Protein AF-A0A1S3DK79-F1 (afdb_monomer_lite)

Structure (mmCIF, N/CA/C/O backbone):
data_AF-A0A1S3DK79-F1
#
_entry.id   AF-A0A1S3DK79-F1
#
loop_
_atom_site.group_PDB
_atom_site.id
_atom_site.type_symbol
_atom_site.label_atom_id
_atom_site.label_alt_id
_atom_site.label_comp_id
_atom_site.label_asym_id
_atom_site.label_entity_id
_atom_site.label_seq_id
_atom_site.pdbx_PDB_ins_code
_atom_site.Cartn_x
_atom_site.Cartn_y
_atom_site.Cartn_z
_atom_site.occupancy
_atom_site.B_iso_or_equiv
_atom_site.auth_seq_i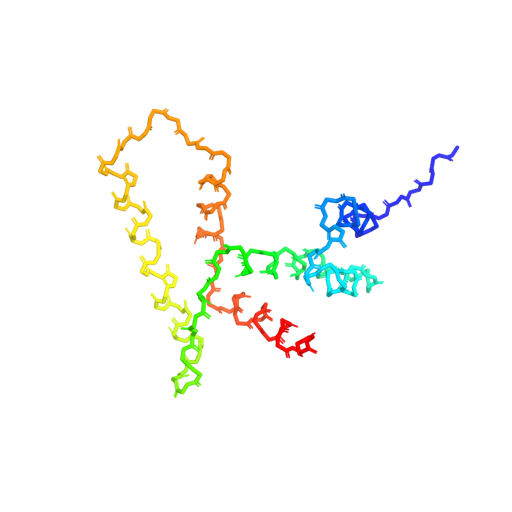d
_atom_site.auth_comp_id
_atom_site.auth_asym_id
_atom_site.auth_atom_id
_atom_site.pdbx_PDB_model_num
ATOM 1 N N . ASN A 1 1 ? -16.294 32.290 10.625 1.00 52.38 1 ASN A N 1
ATOM 2 C CA . ASN A 1 1 ? -15.578 31.137 11.208 1.00 52.38 1 ASN A CA 1
ATOM 3 C C . ASN A 1 1 ? -15.862 29.898 10.388 1.00 52.38 1 ASN A C 1
ATOM 5 O O . ASN A 1 1 ? -16.936 29.332 10.523 1.00 52.38 1 ASN A O 1
ATOM 9 N N . THR A 1 2 ? -14.946 29.505 9.506 1.00 62.03 2 THR A N 1
ATOM 10 C CA . THR A 1 2 ? -14.984 28.175 8.888 1.00 62.03 2 THR A CA 1
ATOM 11 C C . THR A 1 2 ? -14.626 27.133 9.954 1.00 62.03 2 THR A C 1
ATOM 13 O O . THR A 1 2 ? -13.652 27.339 10.685 1.00 62.03 2 THR A O 1
ATOM 16 N N . PRO A 1 3 ? -15.409 26.052 10.113 1.00 76.69 3 PRO A N 1
ATOM 17 C CA . PRO A 1 3 ? -15.069 24.995 11.058 1.00 76.69 3 PRO A CA 1
ATOM 18 C C . PRO A 1 3 ? -13.734 24.354 10.654 1.00 76.69 3 PRO A C 1
ATOM 20 O O . PRO A 1 3 ? -13.506 24.069 9.478 1.00 76.69 3 PRO A O 1
ATOM 23 N N . ARG A 1 4 ? -12.829 24.154 11.622 1.00 82.69 4 ARG A N 1
ATOM 24 C CA . ARG A 1 4 ? -11.588 23.402 11.396 1.00 82.69 4 ARG A CA 1
ATOM 25 C C . ARG A 1 4 ? -11.928 21.917 11.375 1.00 82.69 4 ARG A C 1
ATOM 27 O O . ARG A 1 4 ? -12.227 21.353 12.421 1.00 82.69 4 ARG A O 1
ATOM 34 N N . ILE A 1 5 ? -11.882 21.323 10.192 1.00 88.56 5 ILE A N 1
ATOM 35 C CA . ILE A 1 5 ? -11.993 19.877 9.995 1.00 88.56 5 ILE A CA 1
ATOM 36 C C . ILE A 1 5 ? -10.609 19.231 10.095 1.00 88.56 5 ILE A C 1
ATOM 38 O O . ILE A 1 5 ? -9.620 19.794 9.614 1.00 88.56 5 ILE A O 1
ATOM 42 N N . SER A 1 6 ? -10.523 18.080 10.760 1.00 93.50 6 SER A N 1
ATOM 43 C CA . SER A 1 6 ? -9.284 17.302 10.838 1.00 93.50 6 SER A CA 1
ATOM 44 C C . SER A 1 6 ? -8.989 16.637 9.489 1.00 93.50 6 SER A C 1
ATOM 46 O O . SER A 1 6 ? -9.881 16.418 8.666 1.00 93.50 6 SER A O 1
ATOM 48 N N . LEU A 1 7 ? -7.730 16.260 9.254 1.00 94.06 7 LEU A N 1
ATOM 49 C CA . LEU A 1 7 ? -7.389 15.465 8.072 1.00 94.06 7 LEU A CA 1
ATOM 50 C C . LEU A 1 7 ? -8.078 14.092 8.091 1.00 94.06 7 LEU A C 1
ATOM 52 O O . LEU A 1 7 ? -8.464 13.604 7.032 1.00 94.06 7 LEU A O 1
ATOM 56 N N . CYS A 1 8 ? -8.285 13.491 9.268 1.00 95.88 8 CYS A N 1
ATOM 57 C CA . CYS A 1 8 ? -9.026 12.236 9.393 1.00 95.88 8 CYS A CA 1
ATOM 58 C C . CYS A 1 8 ? -10.480 12.403 8.937 1.00 95.88 8 CYS A C 1
ATOM 60 O O . CYS A 1 8 ? -10.971 11.574 8.178 1.00 95.88 8 CYS A O 1
ATOM 62 N N . GLN A 1 9 ? -11.137 13.505 9.314 1.00 95.38 9 GLN A N 1
ATOM 63 C CA . GLN A 1 9 ? -12.491 13.845 8.867 1.00 95.38 9 GLN A CA 1
ATOM 64 C C . GLN A 1 9 ? -12.549 14.089 7.356 1.00 95.38 9 GLN A C 1
ATOM 66 O O . GLN A 1 9 ? -13.444 13.571 6.690 1.00 95.38 9 GLN A O 1
ATOM 71 N N . CYS A 1 10 ? -11.570 14.808 6.792 1.00 95.12 10 CYS A N 1
ATOM 72 C CA . CYS A 1 10 ? -11.473 14.998 5.342 1.00 95.12 10 CYS A CA 1
ATOM 73 C C . CYS A 1 10 ? -11.385 13.657 4.601 1.00 95.12 10 CYS A C 1
ATOM 75 O O . CYS A 1 10 ? -12.101 13.433 3.625 1.00 95.12 10 CYS A O 1
ATOM 77 N N . VAL A 1 11 ? -10.515 12.753 5.065 1.00 95.19 11 VAL A N 1
ATOM 78 C CA . VAL A 1 11 ? -10.339 11.434 4.442 1.00 95.19 11 VAL A CA 1
ATOM 79 C C . VAL A 1 11 ? -11.568 10.556 4.666 1.00 95.19 11 VAL A C 1
ATOM 81 O O . VAL A 1 11 ? -11.997 9.884 3.737 1.00 95.19 11 VAL A O 1
ATOM 84 N N . SER A 1 12 ? -12.182 10.600 5.848 1.00 96.06 12 SER A N 1
ATOM 85 C CA . SER A 1 12 ? -13.414 9.865 6.158 1.00 96.06 12 SER A CA 1
ATOM 86 C C . SER A 1 12 ? -14.530 10.243 5.183 1.00 96.06 12 SER A C 1
ATOM 88 O O . SER A 1 12 ? -15.143 9.359 4.578 1.00 96.06 12 SER A O 1
ATOM 90 N N . GLN A 1 13 ? -14.724 11.538 4.930 1.00 95.62 13 GLN A N 1
ATOM 91 C CA . GLN A 1 13 ? -15.693 12.006 3.945 1.00 95.62 13 GLN A CA 1
ATOM 92 C C . GLN A 1 13 ? -15.319 11.571 2.519 1.00 95.62 13 GLN A C 1
ATOM 94 O O . GLN A 1 13 ? -16.180 11.120 1.765 1.00 95.62 13 GLN A O 1
ATOM 99 N N . ALA A 1 14 ? -14.037 11.645 2.148 1.00 95.75 14 ALA A N 1
ATOM 100 C CA . ALA A 1 14 ? -13.573 11.188 0.839 1.00 95.75 14 ALA A CA 1
ATOM 101 C C . ALA A 1 14 ? -13.805 9.680 0.630 1.00 95.75 14 ALA A C 1
ATOM 103 O O . ALA A 1 14 ? -14.233 9.279 -0.448 1.00 95.75 14 ALA A O 1
ATOM 104 N N . VAL A 1 15 ? -13.591 8.848 1.654 1.00 95.69 15 VAL A N 1
ATOM 105 C CA . VAL A 1 15 ? -13.862 7.402 1.607 1.00 95.69 15 VAL A CA 1
ATOM 106 C C . VAL A 1 15 ? -15.349 7.135 1.372 1.00 95.69 15 VAL A C 1
ATOM 108 O O . VAL A 1 15 ? -15.685 6.302 0.536 1.00 95.69 15 VAL A O 1
ATOM 111 N N . GLN A 1 16 ? -16.246 7.867 2.038 1.00 94.75 16 GLN A N 1
ATOM 112 C CA . GLN A 1 16 ? -17.692 7.723 1.817 1.00 94.75 16 GLN A CA 1
ATOM 113 C C . GLN A 1 16 ? -18.103 8.103 0.388 1.00 94.75 16 GLN A C 1
ATOM 115 O O . GLN A 1 16 ? -18.970 7.456 -0.192 1.00 94.75 16 GLN A O 1
ATOM 120 N N . LEU A 1 17 ? -17.475 9.134 -0.185 1.00 96.31 17 LEU A N 1
ATOM 121 C CA . LEU A 1 17 ? -17.791 9.618 -1.531 1.00 96.31 17 LEU A CA 1
ATOM 122 C C . LEU A 1 17 ? -17.197 8.743 -2.641 1.00 96.31 17 LEU A C 1
ATOM 124 O O . LEU A 1 17 ? -17.853 8.507 -3.651 1.00 96.31 17 LEU A O 1
ATOM 128 N N . LEU A 1 18 ? -15.953 8.289 -2.475 1.00 94.75 18 LEU A N 1
ATOM 129 C CA . LEU A 1 18 ? -15.189 7.608 -3.524 1.00 94.75 18 LEU A CA 1
ATOM 130 C C . LEU A 1 18 ? -15.275 6.083 -3.439 1.00 94.75 18 LEU A C 1
ATOM 132 O O . LEU A 1 18 ? -15.131 5.411 -4.457 1.00 94.75 18 LEU A O 1
ATOM 136 N N . LEU A 1 19 ? -15.499 5.528 -2.245 1.00 92.75 19 LEU A N 1
ATOM 137 C CA . LEU A 1 19 ? -15.504 4.087 -1.985 1.00 92.75 19 LEU A CA 1
ATOM 138 C C . LEU A 1 19 ? -16.803 3.609 -1.295 1.00 92.75 19 LEU A C 1
ATOM 140 O O . LEU A 1 19 ? -16.725 2.791 -0.376 1.00 92.75 19 LEU A O 1
ATOM 144 N N . PRO A 1 20 ? -18.007 4.057 -1.708 1.00 89.44 20 PRO A N 1
ATOM 145 C CA . PRO A 1 20 ? -19.244 3.795 -0.962 1.00 89.44 20 PRO A CA 1
ATOM 146 C C . PRO A 1 20 ? -19.608 2.307 -0.851 1.00 89.44 20 PRO A C 1
ATOM 148 O O . PRO A 1 20 ? -20.244 1.905 0.116 1.00 89.44 20 PRO A O 1
ATOM 151 N N . LEU A 1 21 ? -19.202 1.489 -1.827 1.00 92.19 21 LEU A N 1
ATOM 152 C CA . LEU A 1 21 ? -19.501 0.052 -1.889 1.00 92.19 21 LEU A CA 1
ATOM 153 C C . LEU A 1 21 ? -18.275 -0.828 -1.613 1.00 92.19 21 LEU A C 1
ATOM 155 O O . LEU A 1 21 ? -18.353 -2.048 -1.737 1.00 92.19 21 LEU A O 1
ATOM 159 N N . SER A 1 22 ? -17.129 -0.225 -1.284 1.00 92.25 22 SER A N 1
ATOM 160 C CA . SER A 1 22 ? -15.920 -0.999 -1.023 1.00 92.25 22 SER A CA 1
ATOM 161 C C . SER A 1 22 ? -16.035 -1.717 0.324 1.00 92.25 22 SER A C 1
ATOM 163 O O . SER A 1 22 ? -16.366 -1.063 1.318 1.00 92.25 22 SER A O 1
ATOM 165 N N . PRO A 1 23 ? -15.675 -3.011 0.409 1.00 90.12 23 PRO A N 1
ATOM 166 C CA . PRO A 1 23 ? -15.612 -3.722 1.685 1.00 90.12 23 PRO A CA 1
ATOM 167 C C . PRO A 1 23 ? -14.586 -3.109 2.652 1.00 90.12 23 PRO A C 1
ATOM 169 O O . PRO A 1 23 ? -14.682 -3.321 3.855 1.00 90.12 23 PRO A O 1
ATOM 172 N N . LEU A 1 24 ? -13.639 -2.301 2.158 1.00 92.62 24 LEU A N 1
ATOM 173 C CA . LEU A 1 24 ? -12.706 -1.553 3.004 1.00 92.62 24 LEU A CA 1
ATOM 174 C C . LEU A 1 24 ? -13.324 -0.337 3.691 1.00 92.62 24 LEU A C 1
ATOM 176 O O . LEU A 1 24 ? -12.759 0.152 4.667 1.00 92.62 24 LEU A O 1
ATOM 180 N N . SER A 1 25 ? -14.427 0.201 3.165 1.00 94.81 25 SER A N 1
ATOM 181 C CA . SER A 1 25 ? -14.972 1.477 3.630 1.00 94.81 25 SER A CA 1
ATOM 182 C C . SER A 1 25 ? -15.257 1.47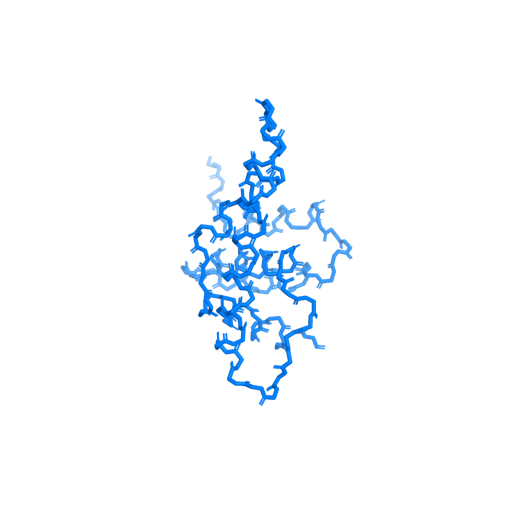3 5.139 1.00 94.81 25 SER A C 1
ATOM 184 O O . SER A 1 25 ? -14.731 2.357 5.817 1.00 94.81 25 SER A O 1
ATOM 186 N N . PRO A 1 26 ? -15.945 0.464 5.719 1.00 94.38 26 PRO A N 1
ATOM 187 C CA . PRO A 1 26 ? -16.190 0.410 7.163 1.00 94.38 26 PRO A CA 1
ATOM 188 C C . PRO A 1 26 ? -14.905 0.384 8.001 1.00 94.38 26 PRO A C 1
ATOM 190 O O . PRO A 1 26 ? -14.800 1.127 8.972 1.00 94.38 26 PRO A O 1
ATOM 193 N N . LEU A 1 27 ? -13.906 -0.406 7.593 1.00 95.00 27 LEU A N 1
ATOM 194 C CA . LEU A 1 27 ? -12.612 -0.486 8.278 1.00 95.00 27 LEU A CA 1
ATOM 195 C C . LEU A 1 27 ? -11.880 0.863 8.258 1.00 95.00 27 LEU A C 1
ATOM 197 O O . LEU A 1 27 ? -11.357 1.311 9.275 1.00 95.00 27 LEU A O 1
ATOM 201 N N . LEU A 1 28 ? -11.845 1.537 7.107 1.00 96.12 28 LEU A N 1
ATOM 202 C CA . LEU A 1 28 ? -11.206 2.848 7.005 1.00 96.12 28 LEU A CA 1
ATOM 203 C C . LEU A 1 28 ? -11.938 3.887 7.859 1.00 96.12 28 LEU A C 1
ATOM 205 O O . LEU A 1 28 ? -11.280 4.697 8.508 1.00 96.12 28 LEU A O 1
ATOM 209 N N . GLN A 1 29 ? -13.274 3.850 7.909 1.00 96.12 29 GLN A N 1
ATOM 210 C CA . GLN A 1 29 ? -14.041 4.713 8.811 1.00 96.12 29 GLN A CA 1
ATOM 211 C C . GLN A 1 29 ? -13.684 4.460 10.278 1.00 96.12 29 GLN A C 1
ATOM 213 O O . GLN A 1 29 ? -13.462 5.424 11.009 1.00 96.12 29 GLN A O 1
ATOM 218 N N . ASP A 1 30 ? -13.570 3.196 10.692 1.00 95.44 30 ASP A N 1
ATOM 219 C CA . ASP A 1 30 ? -13.206 2.839 12.066 1.00 95.44 30 ASP A CA 1
ATOM 220 C C . ASP A 1 30 ? -11.819 3.386 12.441 1.00 95.44 30 ASP A C 1
ATOM 222 O O . ASP A 1 30 ? -11.686 4.149 13.404 1.00 95.44 30 ASP A O 1
ATOM 226 N N . ILE A 1 31 ? -10.802 3.134 11.606 1.00 96.00 31 ILE A N 1
ATOM 227 C CA . ILE A 1 31 ? -9.442 3.654 11.821 1.00 96.00 31 ILE A CA 1
ATOM 228 C C . ILE A 1 31 ? -9.452 5.187 11.928 1.00 96.00 31 ILE A C 1
ATOM 230 O O . ILE A 1 31 ? -8.844 5.748 12.849 1.00 96.00 31 ILE A O 1
ATOM 234 N N . LEU A 1 32 ? -10.123 5.876 10.999 1.00 96.31 32 LEU A N 1
ATOM 235 C CA . LEU A 1 32 ? -10.150 7.341 10.925 1.00 96.31 32 LEU A CA 1
ATOM 236 C C . LEU A 1 32 ? -10.920 7.973 12.089 1.00 96.31 32 LEU A C 1
ATOM 238 O O . LEU A 1 32 ? -10.534 9.049 12.545 1.00 96.31 32 LEU A O 1
ATOM 242 N N . SER A 1 33 ? -11.948 7.298 12.612 1.00 95.31 33 SER A N 1
ATOM 243 C CA . SER A 1 33 ? -12.744 7.777 13.750 1.00 95.31 33 SER A CA 1
ATOM 244 C C . SER A 1 33 ? -11.935 7.899 15.0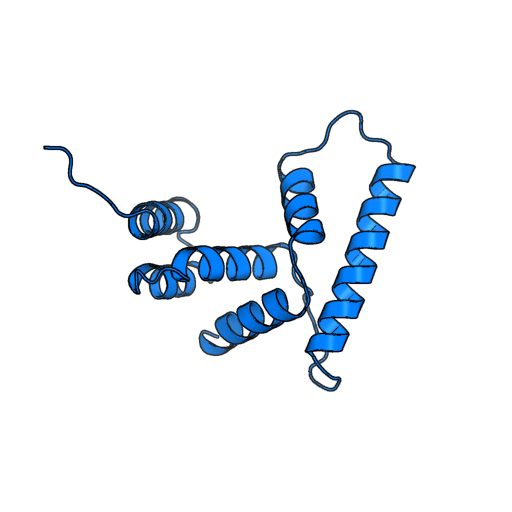46 1.00 95.31 33 SER A C 1
ATOM 246 O O . SER A 1 33 ? -12.273 8.701 15.916 1.00 95.31 33 SER A O 1
ATOM 248 N N . SER A 1 34 ? -10.833 7.149 15.163 1.00 92.94 34 SER A N 1
ATOM 249 C CA . SER A 1 34 ? -9.976 7.182 16.351 1.00 92.94 34 SER A CA 1
ATOM 250 C C . SER A 1 34 ? -9.152 8.469 16.499 1.00 92.94 34 SER A C 1
ATOM 252 O O . SER A 1 34 ? -8.645 8.713 17.593 1.00 92.94 34 SER A O 1
ATOM 254 N N . GLU A 1 35 ? -9.009 9.276 15.434 1.00 91.62 35 GLU A N 1
ATOM 255 C CA . GLU A 1 35 ? -8.304 10.577 15.435 1.00 91.62 35 GLU A CA 1
ATOM 256 C C . GLU A 1 35 ? -6.888 10.532 16.053 1.00 91.62 35 GLU A C 1
ATOM 258 O O . GLU A 1 35 ? -6.382 11.505 16.619 1.00 91.62 35 GLU A O 1
ATOM 263 N N . LYS A 1 36 ? -6.212 9.382 15.952 1.00 92.50 36 LYS A N 1
ATOM 264 C CA . LYS A 1 36 ? -4.838 9.202 16.430 1.00 92.50 36 LYS A CA 1
ATOM 265 C C . LYS A 1 36 ? -3.852 9.728 15.394 1.00 92.50 36 LYS A C 1
ATOM 267 O O . LYS A 1 36 ? -4.104 9.716 14.190 1.00 92.50 36 LYS A O 1
ATOM 272 N N . SER A 1 37 ? -2.648 10.074 15.848 1.00 89.88 37 SER A N 1
ATOM 273 C CA . SER A 1 37 ? -1.540 10.450 14.956 1.00 89.88 37 SER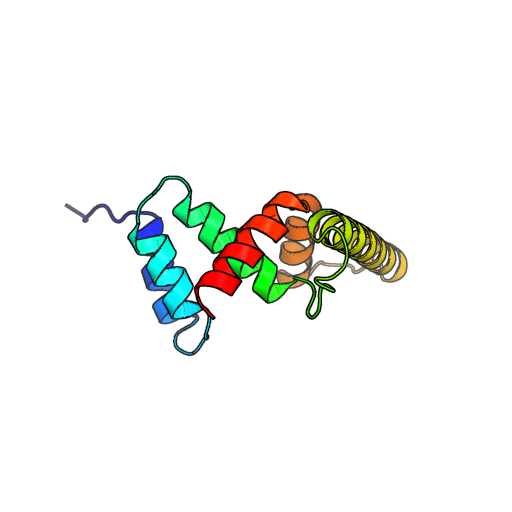 A CA 1
ATOM 274 C C . SER A 1 37 ? -1.183 9.356 13.937 1.00 89.88 37 SER A C 1
ATOM 276 O O . SER A 1 37 ? -0.641 9.664 12.877 1.00 89.88 37 SER A O 1
ATOM 278 N N . SER A 1 38 ? -1.513 8.091 14.227 1.00 93.94 38 SER A N 1
ATOM 279 C CA . SER A 1 38 ? -1.316 6.946 13.334 1.00 93.94 38 SER A CA 1
ATOM 280 C C . SER A 1 38 ? -2.500 6.640 12.412 1.00 93.94 38 SER A C 1
ATOM 282 O O . SER A 1 38 ? -2.335 5.847 11.491 1.00 93.94 38 SER A O 1
ATOM 284 N N . SER A 1 39 ? -3.686 7.223 12.616 1.00 95.25 39 SER A N 1
ATOM 285 C CA . SER A 1 39 ? -4.904 6.807 11.899 1.00 95.25 39 SER A CA 1
ATOM 286 C C . SER A 1 39 ? -4.772 6.978 10.387 1.00 95.25 39 SER A C 1
ATOM 288 O O . SER A 1 39 ? -5.118 6.082 9.618 1.00 95.25 39 SER A O 1
ATOM 290 N N . LEU A 1 40 ? -4.195 8.097 9.941 1.00 96.19 40 LEU A N 1
ATOM 291 C CA . LEU A 1 40 ? -3.959 8.357 8.519 1.00 96.19 40 LEU A CA 1
ATOM 292 C C . LEU A 1 40 ? -2.916 7.407 7.920 1.00 96.19 40 LEU A C 1
ATOM 294 O O . LEU A 1 40 ? -3.105 6.914 6.809 1.00 96.19 40 LEU A O 1
ATOM 298 N N . SER A 1 41 ? -1.825 7.124 8.638 1.00 95.12 41 SER A N 1
ATOM 299 C CA . SER A 1 41 ? -0.776 6.222 8.144 1.00 95.12 41 SER A CA 1
ATOM 300 C C . SER A 1 41 ? -1.225 4.760 8.133 1.00 95.12 41 SER A C 1
ATOM 302 O O . SER A 1 41 ? -0.869 4.028 7.210 1.00 95.12 41 SER A O 1
ATOM 304 N N . GLN A 1 42 ? -2.057 4.347 9.091 1.00 95.62 42 GLN A N 1
ATOM 305 C CA . GLN A 1 42 ? -2.696 3.031 9.116 1.00 95.62 42 GLN A CA 1
ATOM 306 C C . GLN A 1 42 ? -3.705 2.888 7.977 1.00 95.62 42 GLN A C 1
ATOM 308 O O . GLN A 1 42 ? -3.605 1.939 7.205 1.00 95.62 42 GLN A O 1
ATOM 313 N N . SER A 1 43 ? -4.602 3.866 7.807 1.00 96.12 43 SER A N 1
ATOM 314 C CA . SER A 1 43 ? -5.580 3.884 6.707 1.00 96.12 43 SER A CA 1
ATOM 315 C C . SER A 1 43 ? -4.890 3.803 5.348 1.00 96.12 43 SER A C 1
ATOM 317 O O . SER A 1 43 ? -5.286 3.024 4.485 1.00 96.12 43 SER A O 1
ATOM 319 N N . LYS A 1 44 ? -3.804 4.568 5.181 1.00 95.75 44 LYS A N 1
ATOM 320 C CA . LYS A 1 44 ? -2.963 4.506 3.989 1.00 95.75 44 LYS A CA 1
ATOM 321 C C . LYS A 1 44 ? -2.365 3.111 3.797 1.00 95.75 44 LYS A C 1
ATOM 323 O O . LYS A 1 44 ? -2.548 2.537 2.736 1.00 95.75 44 LYS A O 1
ATOM 328 N N . SER A 1 45 ? -1.688 2.560 4.804 1.00 95.12 45 SER A N 1
ATOM 329 C CA . SER A 1 45 ? -1.035 1.244 4.687 1.00 95.12 45 SER A CA 1
ATOM 330 C C . SER A 1 45 ? -2.032 0.129 4.348 1.00 95.12 45 SER A C 1
ATOM 332 O O . SER A 1 45 ? -1.717 -0.753 3.557 1.00 95.12 45 SER A O 1
ATOM 334 N N . VAL A 1 46 ? -3.244 0.186 4.910 1.00 95.00 46 VAL A N 1
ATOM 335 C CA . VAL A 1 46 ? -4.338 -0.749 4.606 1.00 95.00 46 VAL A CA 1
ATOM 336 C C . VAL A 1 46 ? -4.794 -0.620 3.153 1.00 95.00 46 VAL A C 1
ATOM 338 O O . VAL A 1 46 ? -4.905 -1.630 2.465 1.00 95.00 46 VAL A O 1
ATOM 341 N N . LEU A 1 47 ? -5.013 0.607 2.666 1.00 95.38 47 LEU A N 1
ATOM 342 C CA . LEU A 1 47 ? -5.359 0.856 1.263 1.00 95.38 47 LEU A CA 1
ATOM 343 C C . LEU A 1 47 ? -4.265 0.365 0.309 1.00 95.38 47 LEU A C 1
ATOM 345 O O . LEU A 1 47 ? -4.570 -0.294 -0.679 1.00 95.38 47 LEU A O 1
ATOM 349 N N . GLU A 1 48 ? -3.000 0.662 0.607 1.00 95.44 48 GLU A N 1
ATOM 350 C CA . GLU A 1 48 ? -1.864 0.237 -0.215 1.00 95.44 48 GLU A CA 1
ATOM 351 C C . GLU A 1 48 ? -1.734 -1.293 -0.252 1.00 95.44 48 GLU A C 1
ATOM 353 O O . GLU A 1 48 ? -1.549 -1.865 -1.324 1.00 95.44 48 GLU A O 1
ATOM 358 N N . LEU A 1 49 ? -1.888 -1.965 0.895 1.00 94.38 49 LEU A N 1
ATOM 359 C CA . LEU A 1 49 ? -1.878 -3.426 0.965 1.00 94.38 49 LEU A CA 1
ATOM 360 C C . LEU A 1 49 ? -3.062 -4.040 0.211 1.00 94.38 49 LEU A C 1
ATOM 362 O O . LEU A 1 49 ? -2.901 -5.067 -0.431 1.00 94.38 49 LEU A O 1
ATOM 366 N N . TRP A 1 50 ? -4.246 -3.439 0.263 1.00 92.56 50 TRP A N 1
ATOM 367 C CA . TRP A 1 50 ? -5.396 -3.966 -0.469 1.00 92.56 50 TRP A CA 1
ATOM 368 C C . TRP A 1 50 ? -5.277 -3.770 -1.986 1.00 92.56 50 TRP A C 1
ATOM 370 O O . TRP A 1 50 ? -5.739 -4.611 -2.747 1.00 92.56 50 TRP A O 1
ATOM 380 N N . LEU A 1 51 ? -4.652 -2.674 -2.432 1.00 93.44 51 LEU A N 1
ATOM 381 C CA . LEU A 1 51 ? -4.467 -2.373 -3.855 1.00 93.44 51 LEU A CA 1
ATOM 382 C C . LEU A 1 51 ? -3.338 -3.176 -4.504 1.00 93.44 51 LEU A C 1
ATOM 384 O O . LEU A 1 51 ? -3.468 -3.580 -5.657 1.00 93.44 51 LEU A O 1
ATOM 388 N N . TRP A 1 52 ? -2.221 -3.348 -3.797 1.00 95.00 52 TRP A N 1
ATOM 389 C CA . TRP A 1 52 ? -0.988 -3.892 -4.376 1.00 95.00 52 TRP A CA 1
ATOM 390 C C . TRP A 1 52 ? -0.383 -5.031 -3.574 1.00 95.00 52 TRP A C 1
ATOM 392 O O . TRP A 1 52 ? 0.669 -5.532 -3.948 1.00 95.00 52 TRP A O 1
ATOM 402 N N . GLY A 1 53 ? -0.985 -5.414 -2.454 1.00 91.81 53 GLY A N 1
ATOM 403 C CA . GLY A 1 53 ? -0.473 -6.486 -1.623 1.00 91.81 53 GLY A CA 1
ATOM 404 C C . GLY A 1 53 ? -0.590 -7.865 -2.273 1.00 91.81 53 GLY A C 1
ATOM 405 O O . GLY A 1 53 ? -1.335 -8.066 -3.231 1.00 91.81 53 GLY A O 1
ATOM 406 N N . PRO A 1 54 ? 0.131 -8.848 -1.722 1.00 90.12 54 PRO A N 1
ATOM 407 C CA . PRO A 1 54 ? 0.028 -10.235 -2.156 1.00 90.12 54 PRO A CA 1
ATOM 408 C C . PRO A 1 54 ? -1.373 -10.806 -1.894 1.00 90.12 54 PRO A C 1
ATOM 410 O O . PRO A 1 54 ? -1.852 -10.765 -0.763 1.00 90.12 54 PRO A O 1
ATOM 413 N N . GLU A 1 55 ? -1.983 -11.424 -2.911 1.00 80.12 55 GLU A N 1
ATOM 414 C CA . GLU A 1 55 ? -3.299 -12.076 -2.786 1.00 80.12 55 GLU A CA 1
ATOM 415 C C . GLU A 1 55 ? -3.283 -13.261 -1.806 1.00 80.12 55 GLU A C 1
ATOM 417 O O . GLU A 1 55 ? -4.251 -13.481 -1.087 1.00 80.12 55 GLU A O 1
ATOM 422 N N . ASN A 1 56 ? -2.176 -14.013 -1.748 1.00 69.56 56 ASN A N 1
ATOM 423 C CA . ASN A 1 56 ? -2.031 -15.202 -0.906 1.00 69.56 56 ASN A CA 1
ATOM 424 C C . ASN A 1 56 ? -0.623 -15.269 -0.298 1.00 69.56 56 ASN A C 1
ATOM 426 O O . ASN A 1 56 ? 0.301 -15.824 -0.895 1.00 69.56 56 ASN A O 1
ATOM 430 N N . VAL A 1 57 ? -0.440 -14.723 0.906 1.00 64.38 57 VAL A N 1
ATOM 431 C CA . VAL A 1 57 ? 0.783 -14.978 1.688 1.00 64.38 57 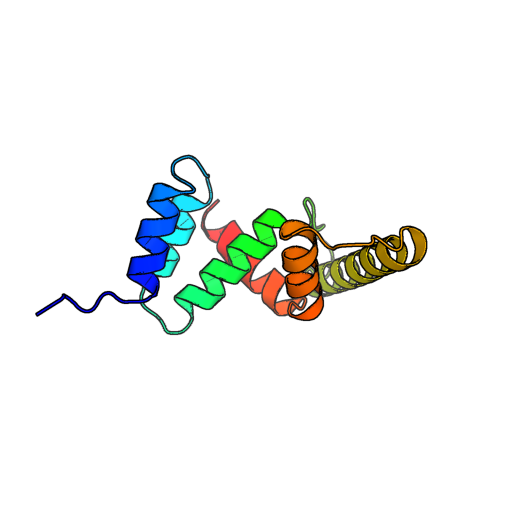VAL A CA 1
ATOM 432 C C . VAL A 1 57 ? 0.565 -16.243 2.492 1.00 64.38 57 VAL A C 1
ATOM 434 O O . VAL A 1 57 ? -0.302 -16.290 3.362 1.00 64.38 57 VAL A O 1
ATOM 437 N N . ASN A 1 58 ? 1.347 -17.275 2.197 1.00 59.28 58 ASN A N 1
ATOM 438 C CA . ASN A 1 58 ? 1.257 -18.544 2.901 1.00 5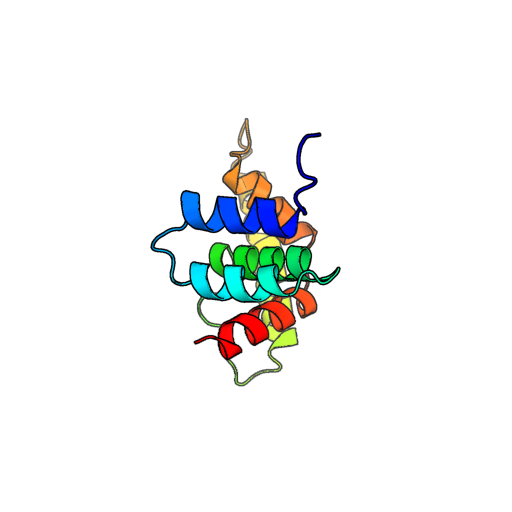9.28 58 ASN A CA 1
ATOM 439 C C . ASN A 1 58 ? 1.573 -18.336 4.397 1.00 59.28 58 ASN A C 1
ATOM 441 O O . ASN A 1 58 ? 2.664 -17.891 4.747 1.00 59.28 58 ASN A O 1
ATOM 445 N N . ILE A 1 59 ? 0.605 -18.632 5.270 1.00 56.59 59 ILE A N 1
ATOM 446 C CA . ILE A 1 59 ? 0.638 -18.322 6.717 1.00 56.59 59 ILE A CA 1
ATOM 447 C C . ILE A 1 59 ? 1.622 -19.241 7.477 1.00 56.59 59 ILE A C 1
ATOM 449 O O . ILE A 1 59 ? 1.955 -18.982 8.629 1.00 56.59 59 ILE A O 1
ATOM 453 N N . ASN A 1 60 ? 2.114 -20.300 6.827 1.00 60.38 60 ASN A N 1
ATOM 454 C CA . ASN A 1 60 ? 2.897 -21.361 7.466 1.00 60.38 60 ASN A CA 1
ATOM 455 C C . ASN A 1 60 ? 4.411 -21.078 7.568 1.00 60.38 60 ASN A C 1
ATOM 457 O O . ASN A 1 60 ? 5.097 -21.779 8.308 1.00 60.38 60 ASN A O 1
ATOM 461 N N . GLU A 1 61 ? 4.942 -20.083 6.850 1.00 61.50 61 GLU A N 1
ATOM 462 C CA . GLU A 1 61 ? 6.316 -19.584 7.049 1.00 61.50 61 GLU A CA 1
ATOM 463 C C . GLU A 1 61 ? 6.311 -18.338 7.949 1.00 61.50 61 GLU A C 1
ATOM 465 O O . GLU A 1 61 ? 5.252 -17.778 8.227 1.00 61.50 61 GLU A O 1
ATOM 470 N N . ASP A 1 62 ? 7.487 -17.873 8.391 1.00 86.31 62 ASP A N 1
ATOM 471 C CA . ASP A 1 62 ? 7.627 -16.554 9.021 1.00 86.31 62 ASP A CA 1
ATOM 472 C C . ASP A 1 62 ? 7.013 -15.491 8.092 1.00 86.31 62 ASP A C 1
ATOM 474 O O . ASP A 1 62 ? 7.607 -15.078 7.092 1.00 86.31 62 ASP A O 1
ATOM 478 N N . LYS A 1 63 ? 5.771 -15.093 8.397 1.00 86.12 63 LYS A N 1
ATOM 479 C CA . LYS A 1 63 ? 4.926 -14.258 7.536 1.00 86.12 63 LYS A CA 1
ATOM 480 C C . LYS A 1 63 ? 5.634 -12.948 7.189 1.00 86.12 63 LYS A C 1
ATOM 482 O O . LYS A 1 63 ? 5.435 -12.420 6.098 1.00 86.12 63 LYS A O 1
ATOM 487 N N . GLN A 1 64 ? 6.487 -12.425 8.077 1.00 89.69 64 GLN A N 1
ATOM 488 C CA . GLN A 1 64 ? 7.220 -11.189 7.811 1.00 89.69 64 GLN A CA 1
ATOM 489 C C . GLN A 1 64 ? 8.323 -11.418 6.778 1.00 89.69 64 GLN A C 1
ATOM 491 O O . GLN A 1 64 ? 8.491 -10.609 5.864 1.00 89.69 64 GLN A O 1
ATOM 496 N N . LEU A 1 65 ? 9.040 -12.538 6.881 1.00 91.62 65 LEU A N 1
ATOM 497 C CA . LEU A 1 65 ? 10.031 -12.939 5.889 1.00 91.62 65 LEU A CA 1
ATOM 498 C C . LEU A 1 65 ? 9.380 -13.209 4.525 1.00 91.62 65 LEU A C 1
ATOM 500 O O . LEU A 1 65 ? 9.911 -12.786 3.499 1.00 91.62 65 LEU A O 1
ATOM 504 N N . ALA A 1 66 ? 8.217 -13.861 4.503 1.00 91.12 66 ALA A N 1
ATOM 505 C CA . ALA A 1 66 ? 7.458 -14.091 3.275 1.00 91.12 66 ALA A CA 1
ATOM 506 C C . ALA A 1 66 ? 7.043 -12.766 2.607 1.00 91.12 66 ALA A C 1
ATOM 508 O O . ALA A 1 66 ? 7.255 -12.587 1.408 1.00 91.12 66 ALA A O 1
ATOM 509 N N . LEU A 1 67 ? 6.539 -11.804 3.389 1.00 93.31 67 LEU A N 1
ATOM 510 C CA . LEU A 1 67 ? 6.216 -10.456 2.908 1.00 93.31 67 LEU A CA 1
ATOM 511 C C . LEU A 1 67 ? 7.446 -9.710 2.383 1.00 93.31 67 LEU A C 1
ATOM 513 O O . LEU A 1 67 ? 7.353 -9.009 1.378 1.00 93.31 67 LEU A O 1
ATOM 517 N N . GLN A 1 68 ? 8.601 -9.869 3.035 1.00 94.62 68 GLN A N 1
ATOM 518 C CA . GLN A 1 68 ? 9.856 -9.281 2.568 1.00 94.62 68 GLN A CA 1
ATOM 519 C C . GLN A 1 68 ? 10.254 -9.844 1.199 1.00 94.62 68 GLN A C 1
ATOM 521 O O . GLN A 1 68 ? 10.513 -9.078 0.276 1.00 94.62 68 GLN A O 1
ATOM 526 N N . ARG A 1 69 ? 10.239 -11.174 1.049 1.00 94.31 69 ARG A N 1
ATOM 527 C CA . ARG A 1 69 ? 10.564 -11.853 -0.216 1.00 94.31 69 ARG A CA 1
ATOM 528 C C . ARG A 1 69 ? 9.617 -11.454 -1.343 1.00 94.31 69 ARG A C 1
ATOM 530 O O . ARG A 1 69 ? 10.072 -11.200 -2.454 1.00 94.31 69 ARG A O 1
ATOM 537 N N . TRP A 1 70 ? 8.318 -11.385 -1.053 1.00 94.88 70 TRP A N 1
ATOM 538 C CA . TRP A 1 70 ? 7.323 -10.920 -2.015 1.00 94.88 70 TRP A CA 1
ATOM 539 C C . TRP A 1 70 ? 7.620 -9.488 -2.477 1.00 94.88 70 TRP A C 1
ATOM 541 O O . TRP A 1 70 ? 7.655 -9.222 -3.675 1.00 94.88 70 TRP A O 1
ATOM 551 N N . LEU A 1 71 ? 7.910 -8.587 -1.536 1.00 96.25 71 LEU A N 1
ATOM 552 C CA . LEU A 1 71 ? 8.193 -7.190 -1.845 1.00 96.25 71 LEU A CA 1
ATOM 553 C C . LEU A 1 71 ? 9.459 -7.033 -2.699 1.00 96.25 71 LEU A C 1
ATOM 555 O O . LEU A 1 71 ? 9.487 -6.224 -3.625 1.00 96.25 71 LEU A O 1
ATOM 559 N N . ASP A 1 72 ? 10.502 -7.809 -2.406 1.00 97.56 72 ASP A N 1
ATOM 560 C CA . ASP A 1 72 ? 11.744 -7.792 -3.180 1.00 97.56 72 ASP A CA 1
ATOM 561 C C . ASP A 1 72 ? 11.530 -8.317 -4.611 1.00 97.56 72 ASP A C 1
ATOM 563 O O . ASP A 1 72 ? 12.065 -7.743 -5.564 1.00 97.56 72 ASP A O 1
ATOM 567 N N . LEU A 1 73 ? 10.690 -9.343 -4.784 1.00 96.56 73 LEU A N 1
ATOM 568 C CA . LEU A 1 73 ? 10.295 -9.843 -6.101 1.00 96.56 73 LEU A CA 1
ATOM 569 C C . LEU A 1 73 ? 9.491 -8.804 -6.897 1.00 96.56 73 LEU A C 1
ATOM 571 O O . LEU A 1 73 ? 9.778 -8.592 -8.078 1.00 96.56 73 LEU A O 1
ATOM 575 N N . ASP A 1 74 ? 8.512 -8.142 -6.276 1.00 96.62 74 ASP A N 1
ATOM 576 C CA . ASP A 1 74 ? 7.669 -7.157 -6.968 1.00 96.62 74 ASP A CA 1
ATOM 577 C C . ASP A 1 74 ? 8.483 -5.921 -7.385 1.00 96.62 74 ASP A C 1
ATOM 579 O O . ASP A 1 74 ? 8.388 -5.446 -8.517 1.00 96.62 74 ASP A O 1
ATOM 583 N N . ARG A 1 75 ? 9.413 -5.473 -6.528 1.00 98.06 75 ARG A N 1
ATOM 584 C CA . ARG A 1 75 ? 10.400 -4.430 -6.862 1.00 98.06 75 ARG A CA 1
ATOM 585 C C . ARG A 1 75 ? 11.253 -4.801 -8.070 1.00 98.06 75 ARG A C 1
ATOM 587 O O . ARG A 1 75 ? 11.414 -3.979 -8.974 1.00 98.06 75 ARG A O 1
ATOM 594 N N . ALA A 1 76 ? 11.801 -6.017 -8.095 1.00 98.44 76 ALA A N 1
ATOM 595 C CA . ALA A 1 76 ? 12.617 -6.489 -9.211 1.00 98.44 76 ALA A CA 1
ATOM 596 C C . ALA A 1 76 ? 11.800 -6.573 -10.510 1.00 98.44 76 ALA A C 1
ATOM 598 O O . ALA A 1 76 ? 12.267 -6.141 -11.565 1.00 98.44 76 ALA A O 1
ATOM 599 N N . THR A 1 77 ? 10.563 -7.064 -10.420 1.00 97.06 77 THR A N 1
ATOM 600 C CA . THR A 1 77 ? 9.640 -7.206 -11.555 1.00 97.06 77 THR A CA 1
ATOM 601 C C . THR A 1 77 ? 9.247 -5.847 -12.130 1.00 97.06 77 THR A C 1
ATOM 603 O O . THR A 1 77 ? 9.348 -5.632 -13.340 1.00 97.06 77 THR A O 1
ATOM 606 N N . CYS A 1 78 ? 8.868 -4.899 -11.270 1.00 96.69 78 CYS A N 1
ATOM 607 C CA . CYS A 1 78 ? 8.512 -3.542 -11.671 1.00 96.69 78 CYS A CA 1
ATOM 608 C C . CYS A 1 78 ? 9.701 -2.824 -12.331 1.00 96.69 78 CYS A C 1
ATOM 610 O O . CYS A 1 78 ? 9.572 -2.284 -13.433 1.00 96.69 78 CYS A O 1
ATOM 612 N N . LEU A 1 79 ? 10.891 -2.889 -11.719 1.00 97.00 79 LEU A N 1
ATOM 613 C CA . LEU A 1 79 ? 12.106 -2.295 -12.284 1.00 97.00 79 LEU A CA 1
ATOM 614 C C . LEU A 1 79 ? 12.455 -2.903 -13.648 1.00 97.00 79 LEU A C 1
ATOM 616 O O . LEU A 1 79 ? 12.754 -2.169 -14.589 1.00 97.00 79 LEU A O 1
ATOM 620 N N . HIS A 1 80 ? 12.397 -4.231 -13.767 1.00 97.62 80 HIS A N 1
ATOM 621 C CA . HIS A 1 80 ? 12.643 -4.920 -15.030 1.00 97.62 80 HIS A CA 1
ATOM 622 C C . HIS A 1 80 ? 11.671 -4.450 -16.119 1.00 97.62 80 HIS A C 1
ATOM 624 O O . HIS A 1 80 ? 12.106 -4.066 -17.206 1.00 97.62 80 HIS A O 1
ATOM 630 N N . SER A 1 81 ? 10.373 -4.395 -15.806 1.00 95.88 81 SER A N 1
ATOM 631 C CA . SER A 1 81 ? 9.341 -3.907 -16.724 1.00 95.88 81 SER A CA 1
ATOM 632 C C . SER A 1 81 ? 9.637 -2.490 -17.224 1.00 95.88 81 SER A C 1
ATOM 634 O O . SER A 1 81 ? 9.594 -2.242 -18.431 1.00 95.88 81 SER A O 1
ATOM 636 N N . LEU A 1 82 ? 10.026 -1.571 -16.335 1.00 95.94 82 LEU A N 1
ATOM 637 C CA . LEU A 1 82 ? 10.369 -0.190 -16.699 1.00 95.94 82 LEU A CA 1
ATOM 638 C C . LEU A 1 82 ? 11.607 -0.103 -17.596 1.00 95.94 82 LEU A C 1
ATOM 640 O O . LEU A 1 82 ? 11.616 0.658 -18.564 1.00 95.94 82 LEU A O 1
ATOM 644 N N . VAL A 1 83 ? 12.643 -0.892 -17.304 1.00 96.69 83 VAL A N 1
ATOM 645 C CA . VAL A 1 83 ? 13.878 -0.929 -18.104 1.00 96.69 83 VAL A CA 1
ATOM 646 C C . VAL A 1 83 ? 13.630 -1.518 -19.492 1.00 96.69 83 VAL A C 1
ATOM 648 O O . VAL A 1 83 ? 14.216 -1.053 -20.470 1.00 96.69 83 VAL A O 1
ATOM 651 N N . CYS A 1 84 ? 12.763 -2.523 -19.603 1.00 97.62 84 CYS A N 1
ATOM 652 C CA . CYS A 1 84 ? 12.452 -3.159 -20.878 1.00 97.62 84 CYS A CA 1
ATOM 653 C C . CYS A 1 84 ? 11.511 -2.310 -21.737 1.00 97.62 84 CYS A C 1
ATOM 655 O O . CYS A 1 84 ? 11.780 -2.111 -22.923 1.00 97.62 84 CYS A O 1
ATOM 657 N N . SER A 1 85 ? 10.432 -1.790 -21.147 1.00 95.62 85 SER A N 1
ATOM 658 C CA . SER A 1 85 ? 9.410 -1.031 -21.876 1.00 95.62 85 SER A CA 1
ATOM 659 C C . SER A 1 85 ? 9.811 0.418 -22.151 1.00 95.62 85 SER A C 1
ATOM 661 O O . SER A 1 85 ? 9.385 0.965 -23.165 1.00 95.62 85 SER A O 1
ATOM 663 N N . ARG A 1 86 ? 10.652 1.025 -21.295 1.00 94.88 86 ARG A N 1
ATOM 664 C CA . ARG A 1 86 ? 11.085 2.435 -21.373 1.00 94.88 86 ARG A CA 1
ATOM 665 C C . ARG A 1 86 ? 9.920 3.366 -21.727 1.00 94.88 86 ARG A C 1
ATOM 667 O O . ARG A 1 86 ? 9.962 4.034 -22.764 1.00 94.88 86 ARG A O 1
ATOM 674 N N . PRO A 1 87 ? 8.860 3.383 -20.902 1.00 94.75 87 PRO A N 1
ATOM 675 C CA . PRO A 1 87 ? 7.666 4.126 -21.241 1.00 94.75 87 PRO A CA 1
ATOM 676 C C . PRO A 1 87 ? 8.006 5.625 -21.288 1.00 94.75 87 PRO A C 1
ATOM 678 O O . PRO A 1 87 ? 8.724 6.115 -20.413 1.00 94.75 87 PRO A O 1
ATOM 681 N N . PRO A 1 88 ? 7.504 6.377 -22.283 1.00 94.56 88 PRO A N 1
ATOM 682 C CA . PRO A 1 88 ? 7.783 7.810 -22.391 1.00 94.56 88 PRO A CA 1
ATOM 683 C C . PRO A 1 88 ? 7.189 8.603 -21.216 1.00 94.56 88 PRO A C 1
ATOM 685 O O . PRO A 1 88 ? 7.711 9.656 -20.854 1.00 94.56 88 PRO A O 1
ATOM 688 N N . HIS A 1 89 ? 6.119 8.081 -20.604 1.00 95.00 89 HIS A N 1
ATOM 689 C CA . HIS A 1 89 ? 5.444 8.652 -19.443 1.00 95.00 89 HIS A CA 1
ATOM 690 C C . HIS A 1 89 ? 4.969 7.544 -18.497 1.00 95.00 89 HIS A C 1
ATOM 692 O O . HIS A 1 89 ? 4.567 6.473 -18.947 1.00 95.00 89 HIS A O 1
ATOM 698 N N . LEU A 1 90 ? 4.976 7.826 -17.193 1.00 94.56 90 LEU A N 1
ATOM 699 C CA . LEU A 1 90 ? 4.387 6.967 -16.163 1.00 94.56 90 LEU A CA 1
ATOM 700 C C . LEU A 1 90 ? 2.925 7.352 -15.938 1.00 94.56 90 LEU A C 1
ATOM 702 O O . LEU A 1 90 ? 2.617 8.537 -15.787 1.00 94.56 90 LEU A O 1
ATOM 706 N N . SER A 1 91 ? 2.032 6.363 -15.879 1.00 95.38 91 SER A N 1
ATOM 707 C CA . SER A 1 91 ? 0.655 6.622 -15.465 1.00 95.38 91 SER A CA 1
ATOM 708 C C . SER A 1 91 ? 0.607 6.995 -13.971 1.00 95.38 91 SER A C 1
ATOM 710 O O . SER A 1 91 ? 1.498 6.610 -13.205 1.00 95.38 91 SER A O 1
ATOM 712 N N . PRO A 1 92 ? -0.430 7.718 -13.502 1.00 95.75 92 PRO A N 1
ATOM 713 C CA . PRO A 1 92 ? -0.588 8.009 -12.076 1.00 95.75 92 PRO A CA 1
ATOM 714 C C . PRO A 1 92 ? -0.653 6.747 -11.204 1.00 95.75 92 PRO A C 1
ATOM 716 O O . PRO A 1 92 ? -0.176 6.761 -10.071 1.00 95.75 92 PRO A O 1
ATOM 719 N N . GLN A 1 93 ? -1.213 5.658 -11.740 1.00 94.44 93 GLN A N 1
ATOM 720 C CA . GLN A 1 93 ? -1.300 4.368 -11.061 1.00 94.44 93 GLN A CA 1
ATOM 721 C C . GLN A 1 93 ? 0.082 3.729 -10.896 1.00 94.44 93 GLN A C 1
ATOM 723 O O . GLN A 1 93 ? 0.437 3.350 -9.781 1.00 94.44 93 GLN A O 1
ATOM 728 N N . ASP A 1 94 ? 0.883 3.683 -11.964 1.00 94.44 94 ASP A N 1
ATOM 729 C CA . ASP A 1 94 ? 2.244 3.132 -11.913 1.00 94.44 94 ASP A CA 1
ATOM 730 C C . ASP A 1 94 ? 3.135 3.958 -10.985 1.00 94.44 94 ASP A C 1
ATOM 732 O O . ASP A 1 94 ? 3.915 3.419 -10.203 1.00 94.44 94 ASP A O 1
ATOM 736 N N . TYR A 1 95 ? 2.990 5.286 -11.020 1.00 95.69 95 TYR A N 1
ATOM 737 C CA . TYR A 1 95 ? 3.709 6.174 -10.114 1.00 95.69 95 TYR A CA 1
ATOM 738 C C . TYR A 1 95 ? 3.343 5.913 -8.645 1.00 95.69 95 TYR A C 1
ATOM 740 O O . TYR A 1 95 ? 4.225 5.858 -7.786 1.00 95.69 95 TYR A O 1
ATOM 748 N N . ALA A 1 96 ? 2.056 5.724 -8.342 1.00 95.94 96 ALA A N 1
ATOM 749 C CA . ALA A 1 96 ? 1.603 5.417 -6.990 1.00 95.94 96 ALA A CA 1
ATOM 750 C C . ALA A 1 96 ? 2.099 4.040 -6.511 1.00 95.94 96 ALA A C 1
ATOM 752 O O . ALA A 1 96 ? 2.597 3.940 -5.388 1.00 95.94 96 ALA A O 1
ATOM 753 N N . HIS A 1 97 ? 2.050 3.015 -7.370 1.00 96.81 97 HIS A N 1
ATOM 754 C CA . HIS A 1 97 ? 2.587 1.682 -7.068 1.00 96.81 97 HIS A CA 1
ATOM 755 C C . HIS A 1 97 ? 4.103 1.726 -6.832 1.00 96.81 97 HIS A C 1
ATOM 757 O O . HIS A 1 97 ? 4.585 1.192 -5.836 1.00 96.81 97 HIS A O 1
ATOM 763 N N . LEU A 1 98 ? 4.858 2.461 -7.654 1.00 96.81 98 LEU A N 1
ATOM 764 C CA . LEU A 1 98 ? 6.292 2.686 -7.437 1.00 96.81 98 LEU A CA 1
ATOM 765 C C . LEU A 1 98 ? 6.583 3.362 -6.096 1.00 96.81 98 LEU A C 1
ATOM 767 O O . LEU A 1 98 ? 7.490 2.948 -5.373 1.00 96.81 98 LEU A O 1
ATOM 771 N N . LEU A 1 99 ? 5.817 4.396 -5.739 1.00 96.81 99 LEU A N 1
ATOM 772 C CA . LEU A 1 99 ? 5.962 5.055 -4.442 1.00 96.81 99 LEU A CA 1
ATOM 773 C C . LEU A 1 99 ? 5.693 4.096 -3.280 1.00 96.81 99 LEU A C 1
ATOM 775 O O . LEU A 1 99 ? 6.415 4.160 -2.282 1.00 96.81 99 LEU A O 1
ATOM 779 N N . PHE A 1 100 ? 4.690 3.227 -3.405 1.00 97.25 100 PHE A N 1
ATOM 780 C CA . PHE A 1 100 ? 4.427 2.160 -2.443 1.00 97.25 100 PHE A CA 1
ATOM 781 C C . PHE A 1 100 ? 5.633 1.220 -2.333 1.00 97.25 100 PHE A C 1
ATOM 783 O O . PHE A 1 100 ? 6.178 1.062 -1.240 1.00 97.25 100 PHE A O 1
ATOM 790 N N . LEU A 1 101 ? 6.119 0.679 -3.455 1.00 97.31 101 LEU A N 1
ATOM 791 C CA . LEU A 1 101 ? 7.243 -0.259 -3.472 1.00 97.31 101 LEU A CA 1
ATOM 792 C C . LEU A 1 101 ? 8.510 0.333 -2.860 1.00 97.31 101 LEU A C 1
ATOM 794 O O . LEU A 1 101 ? 9.218 -0.358 -2.131 1.00 97.31 101 LEU A O 1
ATOM 798 N N . VAL A 1 102 ? 8.798 1.609 -3.109 1.00 96.75 102 VAL A N 1
ATOM 799 C CA . VAL A 1 102 ? 9.982 2.285 -2.559 1.00 96.75 102 VAL A CA 1
ATOM 800 C C . VAL A 1 102 ? 9.848 2.550 -1.058 1.00 96.75 102 VAL A C 1
ATOM 802 O O . VAL A 1 102 ? 10.837 2.463 -0.333 1.00 96.75 102 VAL A O 1
ATOM 805 N N . ARG A 1 103 ? 8.651 2.895 -0.572 1.00 95.81 103 ARG A N 1
ATOM 806 C CA . ARG A 1 103 ? 8.457 3.374 0.809 1.00 95.81 103 ARG A CA 1
ATOM 807 C C . ARG A 1 103 ? 8.032 2.293 1.793 1.00 95.81 103 ARG A C 1
ATOM 809 O O . ARG A 1 103 ? 8.210 2.482 2.994 1.00 95.81 103 ARG A O 1
ATOM 816 N N . THR A 1 104 ? 7.454 1.199 1.313 1.00 95.94 104 THR A N 1
ATOM 817 C CA . THR A 1 104 ? 6.951 0.131 2.174 1.00 95.94 104 THR A CA 1
ATOM 818 C C . THR A 1 104 ? 8.056 -0.839 2.596 1.00 95.94 104 THR A C 1
ATOM 820 O O . THR A 1 104 ? 9.130 -0.922 1.993 1.00 95.94 104 THR A O 1
ATOM 823 N N . ASN A 1 105 ? 7.792 -1.598 3.653 1.00 95.94 105 ASN A N 1
ATOM 824 C CA . ASN A 1 105 ? 8.622 -2.710 4.099 1.00 95.94 105 ASN A CA 1
ATOM 825 C C . ASN A 1 105 ? 7.734 -3.822 4.673 1.00 95.94 105 ASN A C 1
ATOM 827 O O . ASN A 1 105 ? 6.540 -3.631 4.911 1.00 95.94 105 ASN A O 1
ATOM 831 N N . SER A 1 106 ? 8.329 -4.986 4.919 1.00 94.44 106 SER A N 1
ATOM 832 C CA . SER A 1 106 ? 7.619 -6.160 5.435 1.00 94.44 106 SER A CA 1
ATOM 833 C C . SER A 1 106 ? 6.877 -5.918 6.752 1.00 94.44 106 SER A C 1
ATOM 835 O O . SER A 1 106 ? 5.796 -6.472 6.940 1.00 94.44 106 SER A O 1
ATOM 837 N N . LYS A 1 107 ? 7.395 -5.061 7.643 1.00 94.31 107 LYS A N 1
ATOM 838 C CA . LYS A 1 107 ? 6.716 -4.699 8.896 1.00 94.31 107 LYS A CA 1
ATOM 839 C C . LYS A 1 107 ? 5.444 -3.892 8.622 1.00 94.31 107 LYS A C 1
ATOM 841 O O . LYS A 1 107 ? 4.398 -4.230 9.160 1.00 94.31 107 LYS A O 1
ATOM 846 N N . ASN A 1 108 ? 5.506 -2.879 7.753 1.00 93.88 108 ASN A N 1
ATOM 847 C CA . ASN A 1 108 ? 4.326 -2.092 7.377 1.00 93.88 108 ASN A CA 1
ATOM 848 C C . ASN A 1 108 ? 3.224 -2.966 6.759 1.00 93.88 108 ASN A C 1
ATOM 850 O O . ASN A 1 108 ? 2.056 -2.822 7.117 1.00 93.88 108 ASN A O 1
ATOM 854 N N . LEU A 1 109 ? 3.599 -3.893 5.871 1.00 93.62 109 LEU A N 1
ATOM 855 C CA . LEU A 1 109 ? 2.662 -4.842 5.264 1.00 93.62 109 LEU A CA 1
ATOM 856 C C . LEU A 1 109 ? 2.077 -5.808 6.301 1.00 93.62 109 LEU A C 1
ATOM 858 O O . LEU A 1 109 ? 0.883 -6.096 6.264 1.00 93.62 109 LEU A O 1
ATOM 862 N N . MET A 1 110 ? 2.894 -6.283 7.244 1.00 93.25 110 MET A N 1
ATOM 863 C CA . MET A 1 110 ? 2.439 -7.141 8.337 1.00 93.25 110 MET A CA 1
ATOM 864 C C . MET A 1 110 ? 1.411 -6.427 9.215 1.00 93.25 110 MET A C 1
ATOM 866 O O . MET A 1 110 ? 0.335 -6.969 9.462 1.00 93.25 110 MET A O 1
ATOM 870 N N . ASP A 1 111 ? 1.726 -5.209 9.657 1.00 93.81 111 ASP A N 1
ATOM 871 C CA . ASP A 1 111 ? 0.853 -4.414 10.518 1.00 93.81 111 ASP A CA 1
ATOM 872 C C . ASP A 1 111 ? -0.488 -4.137 9.817 1.00 93.81 111 ASP A C 1
ATOM 874 O O . ASP A 1 111 ? -1.549 -4.356 10.401 1.00 93.81 111 ASP A O 1
ATOM 878 N N . ALA A 1 112 ? -0.460 -3.748 8.536 1.00 94.06 112 ALA A N 1
ATOM 879 C CA . ALA A 1 112 ? -1.667 -3.549 7.732 1.00 94.06 112 ALA A CA 1
ATOM 880 C C . ALA A 1 112 ? -2.465 -4.849 7.526 1.00 94.06 112 ALA A C 1
ATOM 882 O O . ALA A 1 112 ? -3.692 -4.840 7.611 1.00 94.06 112 ALA A O 1
ATOM 883 N N . SER A 1 113 ? -1.784 -5.977 7.306 1.00 92.25 113 SER A N 1
ATOM 884 C CA . SER A 1 113 ? -2.422 -7.289 7.149 1.00 92.25 113 SER A CA 1
ATOM 885 C C . SER A 1 113 ? -3.132 -7.720 8.428 1.00 92.25 113 SER A C 1
ATOM 887 O O . SER A 1 113 ? -4.235 -8.253 8.365 1.00 92.25 113 SER A O 1
ATOM 889 N N . ASN A 1 114 ? -2.533 -7.459 9.590 1.00 91.62 114 ASN A N 1
ATOM 890 C CA . ASN A 1 114 ? -3.145 -7.765 10.879 1.00 91.62 114 ASN A CA 1
ATOM 891 C C . ASN A 1 114 ? -4.364 -6.872 11.160 1.00 91.62 114 ASN A C 1
ATOM 893 O O . ASN A 1 114 ? -5.327 -7.340 11.759 1.00 91.62 114 ASN A O 1
ATOM 897 N N . ILE A 1 115 ? -4.348 -5.614 10.701 1.00 92.75 115 ILE A N 1
ATOM 898 C CA . ILE A 1 115 ? -5.513 -4.718 10.768 1.00 92.75 115 ILE A CA 1
ATOM 899 C C . ILE A 1 115 ? -6.644 -5.216 9.857 1.00 92.75 115 ILE A C 1
ATOM 901 O O . ILE A 1 115 ? -7.794 -5.238 10.279 1.00 92.75 115 ILE A O 1
ATOM 905 N N . LEU A 1 116 ? -6.336 -5.642 8.629 1.00 90.12 116 LEU A N 1
ATOM 906 C CA . LEU A 1 116 ? -7.340 -6.217 7.725 1.00 90.12 116 LEU A CA 1
ATOM 907 C C . LEU A 1 116 ? -7.962 -7.488 8.310 1.00 90.12 116 LEU A C 1
ATOM 909 O O . LEU A 1 116 ? -9.180 -7.624 8.317 1.00 90.12 116 LEU A O 1
ATOM 913 N N . ALA A 1 117 ? -7.128 -8.382 8.845 1.00 87.00 117 ALA A N 1
ATOM 914 C CA . ALA A 1 117 ? -7.570 -9.649 9.418 1.00 87.00 117 ALA A CA 1
ATOM 915 C C . ALA A 1 117 ? -8.408 -9.491 10.699 1.00 87.00 117 ALA A C 1
ATOM 917 O O . ALA A 1 117 ? -9.149 -10.400 11.054 1.00 87.00 117 ALA A O 1
ATOM 918 N N . SER A 1 118 ? -8.293 -8.368 11.417 1.00 82.38 118 SER A N 1
ATOM 919 C CA . SER A 1 118 ? -9.112 -8.108 12.608 1.00 82.38 118 SER A CA 1
ATOM 920 C C . SER A 1 118 ? -10.514 -7.580 12.284 1.00 82.38 118 SER A C 1
ATOM 922 O O . SER A 1 118 ? -11.330 -7.455 13.194 1.00 82.38 118 SER A O 1
ATOM 924 N N . HIS A 1 119 ? -10.782 -7.263 11.013 1.00 70.56 119 HIS A N 1
ATOM 925 C CA . HIS A 1 119 ? -12.044 -6.697 10.521 1.00 70.56 119 HIS A CA 1
ATOM 926 C C . HIS A 1 119 ? -12.755 -7.568 9.471 1.00 70.56 119 HIS A C 1
ATOM 928 O O . HIS A 1 119 ? -13.805 -7.169 8.963 1.00 70.56 119 HIS A O 1
ATOM 934 N N . SER A 1 120 ? -12.187 -8.730 9.142 1.00 57.91 120 SER A N 1
ATOM 935 C CA . SER A 1 120 ? -12.754 -9.771 8.273 1.00 57.91 120 SER A CA 1
ATOM 936 C C . SER A 1 120 ? -13.398 -10.881 9.091 1.00 57.91 120 SER A C 1
ATOM 938 O O . SER A 1 120 ? -14.527 -11.285 8.744 1.00 57.91 120 SER A O 1
#

Secondary structure (DSSP, 8-state):
------HHHHHHHHHHHH-TT-TTHHHHHHHHHT--TTHHHHHHHHHHHHHHS-S---TTS-HHHHHHHHHHHHHHHHHHHHHHH--SS--HHHHHHHHHHHH--HHHHHHHHHHHHT--

Foldseek 3Di:
DPDDDDPLRVVLVVLCVPVVPPPCNVLLNVLSVVVDPCSVVLSVLLVLCVVDNDPDQPPPPPSLVSRQVVLVVVVVVLVVCCVVVVDPDDDPVSVVNVVCSVPDHSVSSVSSVVSVVVSD

pLDDT: mean 91.22, std 9.72, range [52.38, 98.44]

Sequence (120 aa):
NTPRISLCQCVSQAVQLLLPLSPLSPLLQDILSSEKSSSLSQSKSVLELWLWGPENVNINEDKQLALQRWLDLDRATCLHSLVCSRPPHLSPQDYAHLLFLVRTNSKNLMDASNILASHS

Radius of gyration: 16.41 Å; chains: 1; bounding box: 33×52×39 Å

Organism: Diaphorina citri (NCBI:txid121845)